Protein AF-A0A969IAY9-F1 (afdb_monomer_lite)

Secondary structure (DSSP, 8-state):
-EEEEES-TTHHHHHHHHHHH-TTSEEEESS----TTSEEEEEESSPPTTGGGG-TT--EEEE---TT-------SS-S-S------------

Sequence (93 aa):
MTLLIIGSQRSDQFAAAVATHAPDIDVRIWPDAGRIEDIRYALAWGPPAGALKTVPNLQLIVSVAPASITSSRTRSCQTSPSCAMSILISPIA

pLDDT: mean 72.76, std 17.92, range [36.94, 90.12]

Structure (mmCIF, N/CA/C/O backbone):
data_AF-A0A969IAY9-F1
#
_entry.id   AF-A0A969IAY9-F1
#
loop_
_atom_site.group_PDB
_atom_site.id
_atom_site.type_symbol
_atom_site.label_atom_id
_atom_site.label_alt_id
_atom_site.label_comp_id
_atom_site.label_asym_id
_atom_site.label_entity_id
_atom_site.label_seq_id
_atom_site.pdbx_PDB_ins_code
_atom_site.Cartn_x
_atom_site.Cartn_y
_atom_site.Cartn_z
_atom_site.occupancy
_atom_site.B_iso_or_equiv
_atom_site.auth_seq_id
_atom_site.auth_comp_id
_atom_site.auth_asym_id
_atom_site.auth_atom_id
_atom_site.pdbx_PDB_model_num
ATOM 1 N N . MET A 1 1 ? -6.341 -0.970 8.951 1.00 80.81 1 MET A N 1
ATOM 2 C CA . MET A 1 1 ? -6.487 -1.058 7.469 1.00 80.81 1 MET A CA 1
ATOM 3 C C . MET A 1 1 ? -5.123 -1.344 6.843 1.00 80.81 1 MET A C 1
ATOM 5 O O . MET A 1 1 ? -4.175 -0.734 7.302 1.00 80.81 1 MET A O 1
ATOM 9 N N . THR A 1 2 ? -4.993 -2.196 5.815 1.00 88.75 2 THR A N 1
ATOM 10 C CA . THR A 1 2 ? -3.668 -2.532 5.235 1.00 88.75 2 THR A CA 1
ATOM 11 C C . THR A 1 2 ? -3.428 -1.872 3.873 1.00 88.75 2 THR A C 1
ATOM 13 O O . THR A 1 2 ? -4.270 -1.971 2.969 1.00 88.75 2 THR A O 1
ATOM 16 N N . LEU A 1 3 ? -2.264 -1.230 3.729 1.00 89.19 3 LEU A N 1
ATOM 17 C CA . LEU A 1 3 ? -1.770 -0.560 2.524 1.00 89.19 3 LEU A CA 1
ATOM 18 C C . LEU A 1 3 ? -0.540 -1.293 1.970 1.00 89.19 3 LEU A C 1
ATOM 20 O O . LEU A 1 3 ? 0.466 -1.440 2.656 1.00 89.19 3 LEU A O 1
ATOM 24 N N . LEU A 1 4 ? -0.600 -1.694 0.703 1.00 89.94 4 LEU A N 1
ATOM 25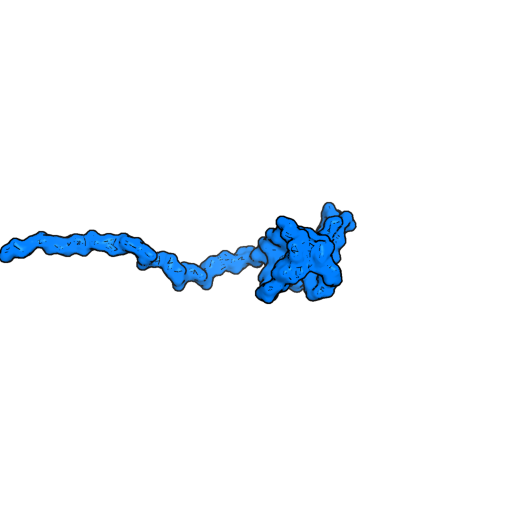 C CA . LEU A 1 4 ? 0.519 -2.264 -0.042 1.00 89.94 4 LEU A CA 1
ATOM 26 C C . LEU A 1 4 ? 1.241 -1.184 -0.845 1.00 89.94 4 LEU A C 1
ATOM 28 O O . LEU A 1 4 ? 0.603 -0.468 -1.609 1.00 89.94 4 LEU A O 1
ATOM 32 N N . ILE A 1 5 ? 2.565 -1.115 -0.755 1.00 89.44 5 ILE A N 1
ATOM 33 C CA . ILE A 1 5 ? 3.408 -0.262 -1.598 1.00 89.44 5 ILE A CA 1
ATOM 34 C C . ILE A 1 5 ? 4.169 -1.146 -2.591 1.00 89.44 5 ILE A C 1
ATOM 36 O O . ILE A 1 5 ? 4.873 -2.072 -2.187 1.00 89.44 5 ILE A O 1
ATOM 40 N N . ILE A 1 6 ? 4.049 -0.860 -3.891 1.00 86.44 6 ILE A N 1
ATOM 41 C CA . ILE A 1 6 ? 4.676 -1.647 -4.960 1.00 86.44 6 ILE A CA 1
ATOM 42 C C . ILE A 1 6 ? 5.368 -0.770 -6.014 1.00 86.44 6 ILE A C 1
ATOM 44 O O . ILE A 1 6 ? 4.785 0.178 -6.536 1.00 86.44 6 ILE A O 1
ATOM 48 N N . GLY A 1 7 ? 6.607 -1.141 -6.367 1.00 74.06 7 GLY A N 1
ATOM 49 C CA . GLY A 1 7 ? 7.298 -0.670 -7.575 1.00 74.06 7 GLY A CA 1
ATOM 50 C C . GLY A 1 7 ? 8.151 0.602 -7.448 1.00 74.06 7 GLY A C 1
ATOM 51 O O . GLY A 1 7 ? 8.569 1.159 -8.459 1.00 74.06 7 GLY A O 1
ATOM 52 N N . SER A 1 8 ? 8.482 1.063 -6.236 1.00 73.75 8 SER A N 1
ATOM 53 C CA . SER A 1 8 ? 9.367 2.229 -6.076 1.00 73.75 8 SER A CA 1
ATOM 54 C C . SER A 1 8 ? 10.550 1.963 -5.153 1.00 73.75 8 SER A C 1
ATOM 56 O O . SER A 1 8 ? 10.397 1.356 -4.102 1.00 73.75 8 SER A O 1
ATOM 58 N N . GLN A 1 9 ? 11.702 2.541 -5.496 1.00 75.00 9 GLN A N 1
ATOM 59 C CA . GLN A 1 9 ? 12.889 2.644 -4.635 1.00 75.00 9 GLN A CA 1
ATOM 60 C C . GLN A 1 9 ? 12.680 3.616 -3.451 1.00 75.00 9 GLN A C 1
ATOM 62 O O . GLN A 1 9 ? 13.572 3.825 -2.638 1.00 75.00 9 GLN A O 1
ATOM 67 N N . ARG A 1 10 ? 11.503 4.255 -3.382 1.00 78.44 10 ARG A N 1
ATOM 68 C CA . ARG A 1 10 ? 11.069 5.157 -2.307 1.00 78.44 10 ARG A CA 1
ATOM 69 C C . ARG A 1 10 ? 10.036 4.499 -1.391 1.00 78.44 10 ARG A C 1
ATOM 71 O O . ARG A 1 10 ? 9.376 5.211 -0.639 1.00 78.44 10 ARG A O 1
ATOM 78 N N . SER A 1 11 ? 9.872 3.176 -1.456 1.00 84.19 11 SER A N 1
ATOM 79 C CA . SER A 1 11 ? 8.922 2.428 -0.625 1.00 84.19 11 SER A CA 1
ATOM 80 C C . SER A 1 11 ? 9.061 2.768 0.855 1.00 84.19 11 SER A C 1
ATOM 82 O O . SER A 1 11 ? 8.053 3.016 1.509 1.00 84.19 11 SER A O 1
ATOM 84 N N . ASP A 1 12 ? 10.293 2.896 1.346 1.00 86.06 12 ASP A N 1
ATOM 85 C CA . ASP A 1 12 ? 10.581 3.238 2.741 1.00 86.06 12 ASP A CA 1
ATOM 86 C C . ASP A 1 12 ? 10.170 4.672 3.096 1.00 86.06 12 ASP A C 1
ATOM 88 O O . ASP A 1 12 ? 9.639 4.917 4.175 1.00 86.06 12 ASP A O 1
ATOM 92 N N . GLN A 1 13 ? 10.346 5.630 2.177 1.00 87.00 13 GLN A N 1
ATOM 93 C CA . GLN A 1 13 ? 9.920 7.018 2.399 1.00 87.00 13 GLN A CA 1
ATOM 94 C C . GLN A 1 13 ? 8.397 7.126 2.454 1.00 87.00 13 GLN A C 1
ATOM 96 O O . GLN A 1 13 ? 7.855 7.823 3.309 1.00 87.00 13 GLN A O 1
ATOM 101 N N . PHE A 1 14 ? 7.701 6.413 1.566 1.00 85.88 14 PHE A N 1
ATOM 102 C CA . PHE A 1 14 ? 6.244 6.334 1.610 1.00 85.88 14 PHE A CA 1
ATOM 103 C C . PHE A 1 14 ? 5.766 5.633 2.882 1.00 85.88 14 PHE A C 1
ATOM 105 O O . PHE A 1 14 ? 4.833 6.121 3.513 1.00 85.88 14 PHE A O 1
ATOM 112 N N . ALA A 1 15 ? 6.423 4.550 3.303 1.00 87.69 15 ALA A N 1
ATOM 113 C CA . ALA A 1 15 ? 6.094 3.873 4.553 1.00 87.69 15 ALA A CA 1
ATOM 114 C C . ALA A 1 15 ? 6.281 4.789 5.771 1.00 87.69 15 ALA A C 1
ATOM 116 O O . ALA A 1 15 ? 5.385 4.879 6.607 1.00 87.69 15 ALA A O 1
ATOM 117 N N . ALA A 1 16 ? 7.382 5.543 5.832 1.00 89.25 16 ALA A N 1
ATOM 118 C CA . ALA A 1 16 ? 7.634 6.512 6.897 1.00 89.25 16 ALA A CA 1
ATOM 119 C C . ALA A 1 16 ? 6.604 7.658 6.904 1.00 89.25 16 ALA A C 1
ATOM 121 O O . ALA A 1 16 ? 6.113 8.057 7.963 1.00 89.25 16 ALA A O 1
ATOM 122 N N . ALA A 1 17 ? 6.232 8.167 5.726 1.00 88.56 17 ALA A N 1
ATOM 123 C CA . ALA A 1 17 ? 5.203 9.195 5.597 1.00 88.56 17 ALA A CA 1
ATOM 124 C C . ALA A 1 17 ? 3.831 8.686 6.068 1.00 88.56 17 ALA A C 1
ATOM 126 O O . ALA A 1 17 ? 3.140 9.379 6.814 1.00 88.56 17 ALA A O 1
ATOM 127 N N . VAL A 1 18 ? 3.451 7.461 5.689 1.00 88.06 18 VAL A N 1
ATOM 128 C CA . VAL A 1 18 ? 2.194 6.849 6.142 1.00 88.06 18 VAL A CA 1
ATOM 129 C C . VAL A 1 18 ? 2.225 6.598 7.647 1.00 88.06 18 VAL A C 1
ATOM 131 O O . VAL A 1 18 ? 1.265 6.959 8.314 1.00 88.06 18 VAL A O 1
ATOM 134 N N . ALA A 1 19 ? 3.329 6.105 8.210 1.00 88.00 19 ALA A N 1
ATOM 135 C CA . ALA A 1 19 ? 3.463 5.944 9.659 1.00 88.00 19 ALA A CA 1
ATOM 136 C C . ALA A 1 19 ? 3.326 7.280 10.418 1.00 88.00 19 ALA A C 1
ATOM 138 O O . ALA A 1 19 ? 2.807 7.308 11.531 1.00 88.00 19 ALA A O 1
ATOM 139 N N . THR A 1 20 ? 3.745 8.392 9.805 1.00 90.12 20 THR A N 1
ATOM 140 C CA . THR A 1 20 ? 3.624 9.738 10.390 1.00 90.12 20 THR A CA 1
ATOM 141 C C . THR A 1 20 ? 2.191 10.275 10.322 1.00 90.12 20 THR A C 1
ATOM 143 O O . THR A 1 20 ? 1.695 10.841 11.293 1.00 90.12 20 THR A O 1
ATOM 146 N N . HIS A 1 21 ? 1.520 10.127 9.178 1.00 87.69 21 HIS A N 1
ATOM 147 C CA . HIS A 1 21 ? 0.192 10.709 8.950 1.00 87.69 21 HIS A CA 1
ATOM 148 C C . HIS A 1 21 ? -0.970 9.797 9.365 1.00 87.69 21 HIS A C 1
ATOM 150 O O . HIS A 1 21 ? -2.060 10.287 9.651 1.00 87.69 21 HIS A O 1
ATOM 156 N N . ALA A 1 22 ? -0.757 8.483 9.367 1.00 85.50 22 ALA A N 1
ATOM 157 C CA . ALA A 1 22 ? -1.772 7.468 9.613 1.00 85.50 22 ALA A CA 1
ATOM 158 C C . ALA A 1 22 ? -1.149 6.201 10.243 1.00 85.50 22 ALA A C 1
ATOM 160 O O . ALA A 1 22 ? -1.041 5.168 9.580 1.00 85.50 22 ALA A O 1
ATOM 161 N N . PRO A 1 23 ? -0.772 6.249 11.535 1.00 84.88 23 PRO A N 1
ATOM 162 C CA . PRO A 1 23 ? -0.129 5.128 12.230 1.00 84.88 23 PRO A CA 1
ATOM 163 C C . PRO A 1 23 ? -1.032 3.894 12.416 1.00 84.88 23 PRO A C 1
ATOM 165 O O . PRO A 1 23 ? -0.536 2.820 12.732 1.00 84.88 23 PRO A O 1
ATOM 168 N N . ASP A 1 24 ? -2.346 4.029 12.216 1.00 88.88 24 ASP A N 1
ATOM 169 C CA . ASP A 1 24 ? -3.320 2.924 12.274 1.00 88.88 24 ASP A CA 1
ATOM 170 C C . ASP A 1 24 ? -3.306 2.039 11.005 1.00 88.88 24 ASP A C 1
ATOM 172 O O . ASP A 1 24 ? -3.913 0.963 10.942 1.00 88.88 24 ASP A O 1
ATOM 176 N N . ILE A 1 25 ? -2.622 2.497 9.952 1.00 87.50 25 ILE A N 1
ATOM 177 C CA . ILE A 1 25 ? -2.512 1.764 8.695 1.00 87.50 25 ILE A CA 1
ATOM 178 C C . ILE A 1 25 ? -1.314 0.815 8.765 1.00 87.50 25 ILE A C 1
ATOM 180 O O . ILE A 1 25 ? -0.174 1.240 8.923 1.00 87.50 25 ILE A O 1
ATOM 184 N N . ASP A 1 26 ? -1.579 -0.475 8.567 1.00 88.69 26 ASP A N 1
ATOM 185 C CA . ASP A 1 26 ? -0.546 -1.495 8.397 1.00 88.69 26 ASP A CA 1
ATOM 186 C C . ASP A 1 26 ? 0.070 -1.344 7.002 1.00 88.69 26 ASP A C 1
ATOM 188 O O . ASP A 1 26 ? -0.589 -1.598 5.987 1.00 88.69 26 ASP A O 1
ATOM 192 N N . VAL A 1 27 ? 1.314 -0.874 6.939 1.00 89.19 27 VAL A N 1
ATOM 193 C CA . VAL A 1 27 ? 2.025 -0.644 5.680 1.00 89.19 27 VAL A CA 1
ATOM 194 C C . VAL A 1 27 ? 2.887 -1.847 5.347 1.00 89.19 27 VAL A C 1
ATOM 196 O O . VAL A 1 27 ? 3.751 -2.244 6.124 1.00 89.19 27 VAL A O 1
ATOM 199 N N . ARG A 1 28 ? 2.705 -2.381 4.141 1.00 89.56 28 ARG A N 1
ATOM 200 C CA . ARG A 1 28 ? 3.471 -3.518 3.635 1.00 89.56 28 ARG A CA 1
ATOM 201 C C . ARG A 1 28 ? 4.157 -3.172 2.328 1.00 89.56 28 ARG A C 1
ATOM 203 O O . ARG A 1 28 ? 3.585 -2.496 1.473 1.00 89.56 28 ARG A O 1
ATOM 210 N N . ILE A 1 29 ? 5.380 -3.657 2.161 1.00 88.94 29 ILE A N 1
ATOM 211 C CA . ILE A 1 29 ? 6.209 -3.388 0.987 1.00 88.94 29 ILE A CA 1
ATOM 212 C C . ILE A 1 29 ? 6.292 -4.664 0.151 1.00 88.94 29 ILE A C 1
ATOM 214 O O . ILE A 1 29 ? 6.582 -5.741 0.662 1.00 88.94 29 ILE A O 1
ATOM 218 N N . TRP A 1 30 ? 6.015 -4.550 -1.144 1.00 84.31 30 TRP A N 1
ATOM 219 C CA . TRP A 1 30 ? 6.213 -5.642 -2.095 1.00 84.31 30 TRP A CA 1
ATOM 220 C C . TRP A 1 30 ? 7.716 -5.916 -2.302 1.00 84.31 30 TRP A C 1
ATOM 222 O O . TRP A 1 30 ? 8.460 -4.949 -2.477 1.00 84.31 30 TRP A O 1
ATOM 232 N N . PRO A 1 31 ? 8.182 -7.178 -2.390 1.00 81.56 31 PRO A N 1
ATOM 233 C CA . PRO A 1 31 ? 7.415 -8.426 -2.520 1.00 81.56 31 PRO A CA 1
ATOM 234 C C . PRO A 1 31 ? 6.973 -9.082 -1.203 1.00 81.56 31 PRO A C 1
ATOM 236 O O . PRO A 1 31 ? 6.103 -9.951 -1.237 1.00 81.56 31 PRO A O 1
ATOM 239 N N . ASP A 1 32 ? 7.490 -8.650 -0.056 1.00 82.31 32 ASP A N 1
ATOM 240 C CA . ASP A 1 32 ? 7.206 -9.225 1.268 1.00 82.31 32 ASP A CA 1
ATOM 241 C C . ASP A 1 32 ? 5.874 -8.725 1.866 1.00 82.31 32 ASP A C 1
ATOM 243 O O . ASP A 1 32 ? 5.769 -8.315 3.020 1.00 82.31 32 ASP A O 1
ATOM 247 N N . ALA A 1 33 ? 4.807 -8.774 1.064 1.00 76.75 33 ALA A N 1
ATOM 248 C CA . ALA A 1 33 ? 3.481 -8.262 1.412 1.00 76.75 33 ALA A CA 1
ATOM 249 C C . ALA A 1 33 ? 2.680 -9.166 2.380 1.00 76.75 33 ALA A C 1
ATOM 251 O O . ALA A 1 33 ? 1.594 -8.797 2.842 1.00 76.75 33 ALA A O 1
ATOM 252 N N . GLY A 1 34 ? 3.187 -10.363 2.687 1.00 83.19 34 GLY A N 1
ATOM 253 C CA . GLY A 1 34 ? 2.539 -11.320 3.583 1.00 83.19 34 GLY A CA 1
ATOM 254 C C . GLY A 1 34 ? 1.182 -11.812 3.062 1.00 83.19 34 GLY A C 1
ATOM 255 O O . GLY A 1 34 ? 1.074 -12.357 1.963 1.00 83.19 34 GLY A O 1
ATOM 256 N N . ARG A 1 35 ? 0.131 -11.680 3.879 1.00 83.81 35 ARG A N 1
ATOM 257 C CA . ARG A 1 35 ? -1.245 -12.063 3.519 1.00 83.81 35 ARG A CA 1
ATOM 258 C C . ARG A 1 35 ? -1.873 -11.034 2.577 1.00 83.81 35 ARG A C 1
ATOM 260 O O . ARG A 1 35 ? -2.222 -9.932 2.985 1.00 83.81 35 ARG A O 1
ATOM 267 N N . ILE A 1 36 ? -2.032 -11.427 1.316 1.00 83.50 36 ILE A N 1
ATOM 268 C CA . ILE A 1 36 ? -2.584 -10.607 0.221 1.00 83.50 36 ILE A CA 1
ATOM 269 C C . ILE A 1 36 ? -4.092 -10.340 0.371 1.00 83.50 36 ILE A C 1
ATOM 271 O O . ILE A 1 36 ? -4.626 -9.401 -0.210 1.00 83.50 36 ILE A O 1
ATOM 275 N N . GLU A 1 37 ? -4.780 -11.156 1.166 1.00 85.00 37 GLU A N 1
ATOM 276 C CA . GLU A 1 37 ? -6.212 -11.046 1.461 1.00 85.00 37 GLU A CA 1
ATOM 277 C C . GLU A 1 37 ? -6.563 -9.881 2.399 1.00 85.00 37 GLU A C 1
ATOM 279 O O . GLU A 1 37 ? -7.663 -9.336 2.299 1.00 85.00 37 GLU A O 1
ATOM 284 N N . ASP A 1 38 ? -5.627 -9.444 3.243 1.00 87.06 38 ASP A N 1
ATOM 285 C CA . ASP A 1 38 ? -5.831 -8.314 4.162 1.00 87.06 38 ASP A CA 1
ATOM 286 C C . ASP A 1 38 ? -5.654 -6.956 3.472 1.00 87.06 38 ASP A C 1
ATOM 288 O O . ASP A 1 38 ? -6.101 -5.918 3.968 1.00 87.06 38 ASP A O 1
ATOM 292 N N . ILE A 1 39 ? -5.001 -6.951 2.310 1.00 88.56 39 ILE A N 1
ATOM 293 C CA . ILE A 1 39 ? -4.633 -5.740 1.586 1.00 88.56 39 ILE A CA 1
ATOM 294 C C . ILE A 1 39 ? -5.886 -5.119 0.965 1.00 88.56 39 ILE A C 1
ATOM 296 O O . ILE A 1 39 ? -6.530 -5.699 0.089 1.00 88.56 39 ILE A O 1
ATOM 300 N N . ARG A 1 40 ? -6.214 -3.902 1.409 1.00 88.75 40 ARG A N 1
ATOM 301 C CA . ARG A 1 40 ? -7.361 -3.124 0.909 1.00 88.75 40 ARG A CA 1
ATOM 302 C C . ARG A 1 40 ? -6.945 -1.965 0.017 1.00 88.75 40 ARG A C 1
ATOM 304 O O . ARG A 1 40 ? -7.705 -1.586 -0.870 1.00 88.75 40 ARG A O 1
ATOM 311 N N . TYR A 1 41 ? -5.747 -1.432 0.220 1.00 88.75 41 TYR A N 1
ATOM 312 C CA . TYR A 1 41 ? -5.231 -0.283 -0.514 1.00 88.75 41 TYR A CA 1
ATOM 313 C C . TYR A 1 41 ? -3.901 -0.650 -1.166 1.00 88.75 41 TYR A C 1
ATOM 315 O O . TYR A 1 41 ? -3.080 -1.316 -0.540 1.00 88.75 41 TYR A O 1
ATOM 323 N N . ALA A 1 42 ? -3.667 -0.209 -2.400 1.00 89.19 42 ALA A N 1
ATOM 324 C CA . ALA A 1 42 ? -2.389 -0.391 -3.080 1.00 89.19 42 ALA A CA 1
ATOM 325 C C . ALA A 1 42 ? -1.879 0.937 -3.633 1.00 89.19 42 ALA A C 1
ATOM 327 O O . ALA A 1 42 ? -2.535 1.572 -4.454 1.00 89.19 42 ALA A O 1
ATOM 328 N N . LEU A 1 43 ? -0.684 1.332 -3.217 1.00 88.88 43 LEU A N 1
ATOM 329 C CA . LEU A 1 43 ? 0.088 2.406 -3.813 1.00 88.88 43 LEU A CA 1
ATOM 330 C C . LEU A 1 43 ? 1.051 1.798 -4.831 1.00 88.88 43 LEU A C 1
ATOM 332 O O . LEU A 1 43 ? 2.003 1.104 -4.474 1.00 88.88 43 LEU A O 1
ATOM 336 N N . ALA A 1 44 ? 0.772 2.036 -6.107 1.00 87.31 44 ALA A N 1
ATOM 337 C CA . ALA A 1 44 ? 1.474 1.417 -7.216 1.00 87.31 44 ALA A CA 1
ATOM 338 C C . ALA A 1 44 ? 2.268 2.452 -8.012 1.00 87.31 44 ALA A C 1
ATOM 340 O O . ALA A 1 44 ? 1.716 3.410 -8.544 1.00 87.31 44 ALA A O 1
ATOM 341 N N . TRP A 1 45 ? 3.570 2.236 -8.140 1.00 84.06 45 TRP A N 1
ATOM 342 C CA . TRP A 1 45 ? 4.444 3.045 -8.979 1.00 84.06 45 TRP A CA 1
ATOM 343 C C . TRP A 1 45 ? 5.121 2.121 -9.985 1.00 84.06 45 TRP A C 1
ATOM 345 O O . TRP A 1 45 ? 6.044 1.409 -9.628 1.00 84.06 45 TRP A O 1
ATOM 355 N N . GLY A 1 46 ? 4.649 2.069 -11.233 1.00 80.19 46 GLY A N 1
ATOM 356 C CA . GLY A 1 46 ? 5.187 1.133 -12.236 1.00 80.19 46 GLY A CA 1
ATOM 357 C C . GLY A 1 46 ? 5.240 -0.336 -11.767 1.00 80.19 46 GLY A C 1
ATOM 358 O O . GLY A 1 46 ? 6.301 -0.953 -11.857 1.00 80.19 46 GLY A O 1
ATOM 359 N N . PRO A 1 47 ? 4.142 -0.902 -11.226 1.00 78.56 47 PRO A N 1
ATOM 360 C CA . PRO A 1 47 ? 4.149 -2.259 -10.692 1.00 78.56 47 PRO A CA 1
ATOM 361 C C . PRO A 1 47 ? 4.468 -3.298 -11.781 1.00 78.56 47 PRO A C 1
ATOM 363 O O . PRO A 1 47 ? 4.058 -3.126 -12.934 1.00 78.56 47 PRO A O 1
ATOM 366 N N . PRO A 1 48 ? 5.126 -4.418 -11.430 1.00 76.25 48 PRO A N 1
ATOM 367 C CA . PRO A 1 48 ? 5.278 -5.542 -12.343 1.00 76.25 48 PRO A CA 1
ATOM 368 C C . PRO A 1 48 ? 3.909 -6.083 -12.781 1.00 76.25 48 PRO A C 1
ATOM 370 O O . PRO A 1 48 ? 2.950 -6.135 -12.001 1.00 76.25 48 PRO A O 1
ATOM 373 N N . ALA A 1 49 ? 3.814 -6.487 -14.050 1.00 75.81 49 ALA A N 1
ATOM 374 C CA . ALA A 1 49 ? 2.570 -6.973 -14.635 1.00 75.81 49 ALA A CA 1
ATOM 375 C C . ALA A 1 49 ? 2.021 -8.173 -13.841 1.00 75.81 49 ALA A C 1
ATOM 377 O O . ALA A 1 49 ? 2.727 -9.144 -13.589 1.00 75.81 49 ALA A O 1
ATOM 378 N N . GLY A 1 50 ? 0.747 -8.103 -13.447 1.00 78.00 50 GLY A N 1
ATOM 379 C CA . GLY A 1 50 ? 0.069 -9.173 -12.708 1.00 78.00 50 GLY A CA 1
ATOM 380 C C . GLY A 1 50 ? 0.200 -9.116 -11.182 1.00 78.00 50 GLY A C 1
ATOM 381 O O . GLY A 1 50 ? -0.574 -9.793 -10.512 1.00 78.00 50 GLY A O 1
ATOM 382 N N . ALA A 1 51 ? 1.061 -8.270 -10.608 1.00 80.25 51 ALA A N 1
ATOM 383 C CA . ALA A 1 51 ? 1.212 -8.193 -9.150 1.00 80.25 51 ALA A CA 1
ATOM 384 C C . ALA A 1 51 ? -0.022 -7.634 -8.424 1.00 80.25 51 ALA A C 1
ATOM 386 O O . ALA A 1 51 ? -0.306 -8.026 -7.305 1.00 80.25 51 ALA A O 1
ATOM 387 N N . LEU A 1 52 ? -0.811 -6.770 -9.067 1.00 78.56 52 LEU A N 1
ATOM 388 C CA . LEU A 1 52 ? -2.077 -6.299 -8.489 1.00 78.56 52 LEU A CA 1
ATOM 389 C C . LEU A 1 52 ? -3.215 -7.328 -8.620 1.00 78.56 52 LEU A C 1
ATOM 391 O O . LEU A 1 52 ? -4.21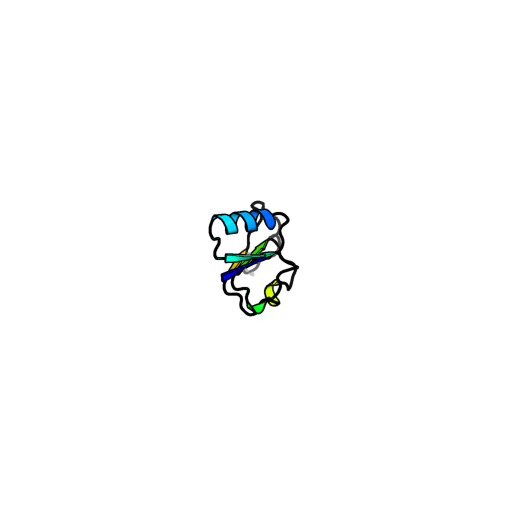1 -7.221 -7.914 1.00 78.56 52 LEU A O 1
ATOM 395 N N . LYS A 1 53 ? -3.081 -8.343 -9.491 1.00 81.06 53 LYS A N 1
ATOM 396 C CA . LYS A 1 53 ? -4.092 -9.408 -9.645 1.00 81.06 53 LYS A CA 1
ATOM 397 C C . LYS A 1 53 ? -4.056 -10.431 -8.511 1.00 81.06 53 LYS A C 1
ATOM 399 O O . LYS A 1 53 ? -5.030 -11.149 -8.325 1.00 81.06 53 LYS A O 1
ATOM 404 N N . THR A 1 54 ? -2.949 -10.519 -7.774 1.00 81.25 54 THR A N 1
ATOM 405 C CA . THR A 1 54 ? -2.814 -11.433 -6.630 1.00 81.25 54 THR A CA 1
ATOM 406 C C . THR A 1 54 ? -3.548 -10.926 -5.388 1.00 81.25 54 THR A C 1
ATOM 408 O O . THR A 1 54 ? -3.636 -11.650 -4.402 1.00 81.25 54 THR A O 1
ATOM 411 N N . VAL A 1 55 ? -4.079 -9.699 -5.436 1.00 83.50 55 VAL A N 1
ATOM 412 C CA . VAL A 1 55 ? -4.741 -9.009 -4.329 1.00 83.50 55 VAL A CA 1
ATOM 413 C C . VAL A 1 55 ? -6.262 -9.022 -4.565 1.00 83.50 55 VAL A C 1
ATOM 415 O O . VAL A 1 55 ? -6.791 -8.120 -5.212 1.00 83.50 55 VAL A O 1
ATOM 418 N N . PRO A 1 56 ? -7.005 -10.041 -4.091 1.00 79.88 56 PRO A N 1
ATOM 419 C CA . PRO A 1 56 ? -8.419 -10.219 -4.453 1.00 79.88 56 PRO A CA 1
ATOM 420 C C . PRO A 1 56 ? -9.350 -9.189 -3.798 1.00 79.88 56 PRO A C 1
ATOM 422 O O . PRO A 1 56 ? -10.475 -8.983 -4.237 1.00 79.88 56 PRO A O 1
ATOM 425 N N . ASN A 1 57 ? -8.876 -8.562 -2.726 1.00 86.75 57 ASN A N 1
ATOM 426 C CA . ASN A 1 57 ? -9.663 -7.821 -1.747 1.00 86.75 57 ASN A CA 1
ATOM 427 C C . ASN A 1 57 ? -9.455 -6.299 -1.826 1.00 86.75 57 ASN A C 1
ATOM 429 O O . ASN A 1 57 ? -9.806 -5.561 -0.896 1.00 86.75 57 ASN A O 1
ATOM 433 N N . LEU A 1 58 ? -8.868 -5.860 -2.938 1.00 85.75 58 LEU A N 1
ATOM 434 C CA . LEU A 1 58 ? -8.385 -4.514 -3.169 1.00 85.75 58 LEU A CA 1
ATOM 435 C C . LEU A 1 58 ? -9.538 -3.550 -3.466 1.00 85.75 58 LEU A C 1
ATOM 437 O O . LEU A 1 58 ? -10.316 -3.761 -4.391 1.00 85.75 58 LEU A O 1
ATOM 441 N N . GLN A 1 59 ? -9.628 -2.476 -2.686 1.00 86.94 59 GLN A N 1
ATOM 442 C CA . GLN A 1 59 ? -10.676 -1.461 -2.802 1.00 86.94 59 GLN A CA 1
ATOM 443 C C . GLN A 1 59 ? -10.199 -0.212 -3.545 1.00 86.94 59 GLN A C 1
ATOM 445 O O . GLN A 1 59 ? -10.988 0.438 -4.225 1.00 86.94 59 GLN A O 1
ATOM 450 N N . LEU A 1 60 ? -8.914 0.138 -3.426 1.00 84.88 60 LEU A N 1
ATOM 451 C CA . LEU A 1 60 ? -8.363 1.346 -4.034 1.00 84.88 60 LEU A CA 1
ATOM 452 C C . LEU A 1 60 ? -6.930 1.127 -4.514 1.00 84.88 60 LEU A C 1
ATOM 454 O O . LEU A 1 60 ? -6.089 0.594 -3.786 1.00 84.88 60 LEU A O 1
ATOM 458 N N . ILE A 1 61 ? -6.652 1.615 -5.722 1.00 85.88 61 ILE A N 1
ATOM 459 C CA . ILE A 1 61 ? -5.310 1.685 -6.293 1.00 85.88 61 ILE A CA 1
ATOM 460 C C . ILE A 1 61 ? -4.949 3.155 -6.480 1.00 85.88 61 ILE A C 1
ATOM 462 O O . ILE A 1 61 ? -5.608 3.873 -7.231 1.00 85.88 61 ILE A O 1
ATOM 466 N N . VAL A 1 62 ? -3.875 3.588 -5.832 1.00 83.19 62 VAL A N 1
ATOM 467 C CA . VAL A 1 62 ? -3.264 4.896 -6.049 1.00 83.19 62 VAL A CA 1
ATOM 468 C C . VAL A 1 62 ? -2.045 4.685 -6.930 1.00 83.19 62 VAL A C 1
ATOM 470 O O . VAL A 1 62 ? -1.002 4.224 -6.470 1.00 83.19 62 VAL A O 1
ATOM 473 N N . SER A 1 63 ? -2.189 4.988 -8.219 1.00 79.50 63 SER A N 1
ATOM 474 C CA . SER A 1 63 ? -1.065 4.951 -9.148 1.00 79.50 63 SER A CA 1
ATOM 475 C C . SER A 1 63 ? -0.295 6.257 -9.060 1.00 79.50 63 SER A C 1
ATOM 477 O O . SER A 1 63 ? -0.830 7.311 -9.403 1.00 79.50 63 SER A O 1
ATOM 479 N N . VAL A 1 64 ? 0.965 6.198 -8.649 1.00 75.12 64 VAL A N 1
ATOM 480 C CA . VAL A 1 64 ? 1.818 7.381 -8.618 1.00 75.12 64 VAL A CA 1
ATOM 481 C C . VAL A 1 64 ? 2.729 7.331 -9.839 1.00 75.12 64 VAL A C 1
ATOM 483 O O . VAL A 1 64 ? 3.544 6.424 -10.000 1.00 75.12 64 VAL A O 1
ATOM 486 N N . ALA A 1 65 ? 2.527 8.274 -10.756 1.00 62.72 65 ALA A N 1
ATOM 487 C CA . ALA A 1 65 ? 3.363 8.410 -11.936 1.00 62.72 65 ALA A CA 1
ATOM 488 C C . ALA A 1 65 ? 4.546 9.340 -11.626 1.00 62.72 65 ALA A C 1
ATOM 490 O O . ALA A 1 65 ? 4.371 10.331 -10.908 1.00 62.72 65 ALA A O 1
ATOM 491 N N . PRO A 1 66 ? 5.743 9.088 -12.187 1.00 58.12 66 PRO A N 1
ATOM 492 C CA . PRO A 1 66 ? 6.778 10.110 -12.215 1.00 58.12 66 PRO A CA 1
ATOM 493 C C . PRO A 1 66 ? 6.212 11.364 -12.874 1.00 58.12 66 PRO A C 1
ATOM 495 O O . PRO A 1 66 ? 5.569 11.283 -13.919 1.00 58.12 66 PRO A O 1
ATOM 498 N N . ALA A 1 67 ? 6.516 12.532 -12.305 1.00 59.94 67 ALA A N 1
ATOM 499 C CA . ALA A 1 67 ? 6.169 13.832 -12.884 1.00 59.94 67 ALA A CA 1
ATOM 500 C C . ALA A 1 67 ? 6.729 14.039 -14.313 1.00 59.94 67 ALA A C 1
ATOM 502 O O . ALA A 1 67 ? 6.400 15.017 -14.972 1.00 59.94 67 ALA A O 1
ATOM 503 N N . SER A 1 68 ? 7.552 13.110 -14.813 1.00 47.34 68 SER A N 1
ATOM 504 C CA . SER A 1 68 ? 8.106 13.089 -16.162 1.00 47.34 68 SER A CA 1
ATOM 505 C C . SER A 1 68 ? 7.349 12.171 -17.127 1.00 47.34 68 SER A C 1
ATOM 507 O O . SER A 1 68 ? 7.980 11.562 -17.997 1.00 47.34 68 SER A O 1
ATOM 509 N N . ILE A 1 69 ? 6.015 12.084 -17.058 1.00 55.44 69 ILE A N 1
ATOM 510 C CA . ILE A 1 69 ? 5.265 11.727 -18.272 1.00 55.44 69 ILE A CA 1
ATOM 511 C C . ILE A 1 69 ? 5.310 12.912 -19.251 1.00 55.44 69 ILE A C 1
ATOM 513 O O . ILE A 1 69 ? 4.302 13.512 -19.609 1.00 55.44 69 ILE A O 1
ATOM 517 N N . THR A 1 70 ? 6.512 13.260 -19.718 1.00 46.66 70 THR A N 1
ATOM 518 C CA . THR A 1 70 ? 6.660 13.926 -21.006 1.00 46.66 70 THR A CA 1
ATOM 519 C C . THR A 1 70 ? 6.083 12.947 -22.009 1.00 46.66 70 THR A C 1
ATOM 521 O O . THR A 1 70 ? 6.716 11.945 -22.355 1.00 46.66 70 THR A O 1
ATOM 524 N N . SER A 1 71 ? 4.831 13.204 -22.387 1.00 48.25 71 SER A N 1
ATOM 525 C CA . SER A 1 71 ? 4.113 12.550 -23.469 1.00 48.25 71 SER A CA 1
ATOM 526 C C . SER A 1 71 ? 5.066 12.329 -24.640 1.00 48.25 71 SER A C 1
ATOM 528 O O . SER A 1 71 ? 5.432 13.250 -25.364 1.00 48.25 71 SER A O 1
ATOM 530 N N . SER A 1 72 ? 5.554 11.103 -24.773 1.00 51.66 72 SER A N 1
ATOM 531 C CA . SER A 1 72 ? 6.489 10.735 -25.830 1.00 51.66 72 SER A CA 1
ATOM 532 C C . SER A 1 72 ? 6.201 9.335 -26.346 1.00 51.66 72 SER A C 1
ATOM 534 O O . SER A 1 72 ? 7.119 8.616 -26.724 1.00 51.66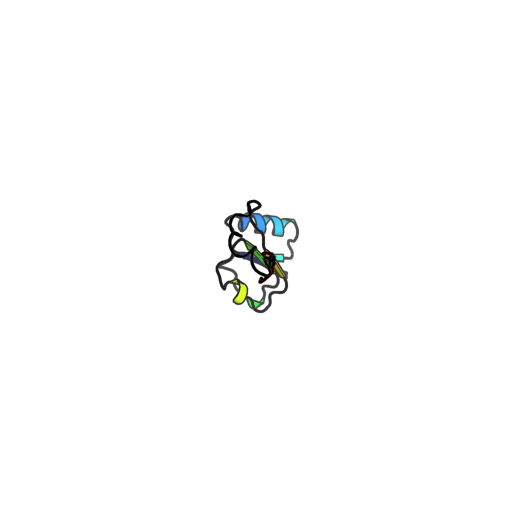 72 SER A O 1
ATOM 536 N N . ARG A 1 73 ? 4.913 8.953 -26.431 1.00 49.38 73 ARG A N 1
ATOM 537 C CA . ARG A 1 73 ? 4.463 7.947 -27.408 1.00 49.38 73 ARG A CA 1
ATOM 538 C C . ARG A 1 73 ? 2.939 7.880 -27.607 1.00 49.38 73 ARG A C 1
ATOM 540 O O . ARG A 1 73 ? 2.335 6.843 -27.383 1.00 49.38 73 ARG A O 1
ATOM 547 N N . THR A 1 74 ? 2.341 8.931 -28.168 1.00 46.47 74 THR A N 1
ATOM 548 C CA . THR A 1 74 ? 1.121 8.770 -28.987 1.00 46.47 74 THR A CA 1
ATOM 549 C C . THR A 1 74 ? 1.371 9.344 -30.375 1.00 46.47 74 THR A C 1
ATOM 551 O O . THR A 1 74 ? 0.780 10.327 -30.797 1.00 46.47 74 THR A O 1
ATOM 554 N N . ARG A 1 75 ? 2.304 8.724 -31.103 1.00 45.16 75 ARG A N 1
ATOM 555 C CA . ARG A 1 75 ? 2.291 8.736 -32.571 1.00 45.16 75 ARG A CA 1
ATOM 556 C C . ARG A 1 75 ? 1.896 7.338 -33.043 1.00 45.16 75 ARG A C 1
ATOM 558 O O . ARG A 1 75 ? 2.671 6.608 -33.639 1.00 45.16 75 ARG A O 1
ATOM 565 N N . SER A 1 76 ? 0.691 6.943 -32.666 1.00 51.97 76 SER A N 1
ATOM 566 C CA . SER A 1 76 ? -0.049 5.876 -33.322 1.00 51.97 76 SER A CA 1
ATOM 567 C C . SER A 1 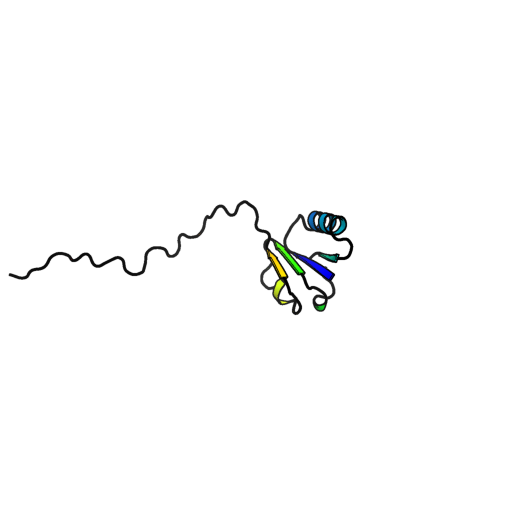76 ? -1.516 6.266 -33.195 1.00 51.97 76 SER A C 1
ATOM 569 O O . SER A 1 76 ? -2.016 6.397 -32.082 1.00 51.97 76 SER A O 1
ATOM 571 N N . CYS A 1 77 ? -2.153 6.542 -34.331 1.00 43.69 77 CYS A N 1
ATOM 572 C CA . CYS A 1 77 ? -3.591 6.795 -34.483 1.00 43.69 77 CYS A CA 1
ATOM 573 C C . CYS A 1 77 ? -4.150 8.1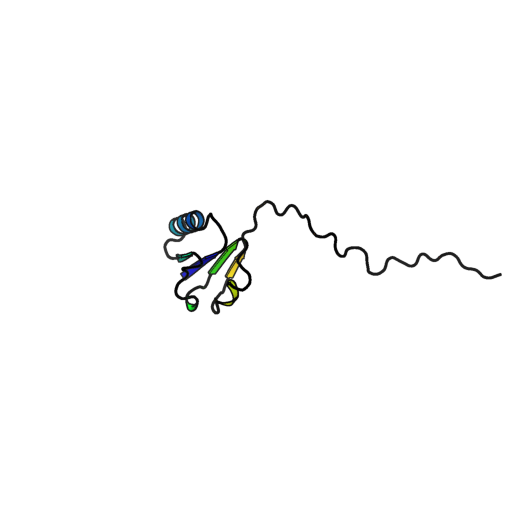74 -34.064 1.00 43.69 77 CYS A C 1
ATOM 575 O O . CYS A 1 77 ? -5.027 8.251 -33.215 1.00 43.69 77 CYS A O 1
ATOM 577 N N . GLN A 1 78 ? -3.747 9.249 -34.752 1.00 52.22 78 GLN A N 1
ATOM 578 C CA . GLN A 1 78 ? -4.640 10.381 -35.086 1.00 52.22 78 GLN A CA 1
ATOM 579 C C . GLN A 1 78 ? -4.259 10.894 -36.488 1.00 52.22 78 GLN A C 1
ATOM 581 O O . GLN A 1 78 ? -3.464 11.815 -36.632 1.00 52.22 78 GLN A O 1
ATOM 586 N N . THR A 1 79 ? -4.615 10.178 -37.558 1.00 45.25 79 THR A N 1
ATOM 587 C CA . THR A 1 79 ? -5.566 10.712 -38.555 1.00 45.25 79 THR A CA 1
ATOM 588 C C . THR A 1 79 ? -6.114 9.578 -39.436 1.00 45.25 79 THR A C 1
ATOM 590 O O . THR A 1 79 ? -5.661 9.318 -40.545 1.00 45.25 79 THR A O 1
ATOM 593 N N . SER A 1 80 ? -7.110 8.869 -38.921 1.00 47.31 80 SER A N 1
ATOM 594 C CA . SER A 1 80 ? -8.162 8.214 -39.710 1.00 47.31 80 SER A CA 1
ATOM 595 C C . SER A 1 80 ? -9.284 7.928 -38.724 1.00 47.31 80 SER A C 1
ATOM 597 O O . SER A 1 80 ? -9.049 7.232 -37.738 1.00 47.31 80 SER A O 1
ATOM 599 N N . PRO A 1 81 ? -10.427 8.605 -38.870 1.00 48.38 81 PRO A N 1
ATOM 600 C CA . PRO A 1 81 ? -11.381 8.291 -39.929 1.00 48.38 81 PRO A CA 1
ATOM 601 C C . PRO A 1 81 ? -11.845 9.566 -40.658 1.00 48.38 81 PRO A C 1
ATOM 603 O O . PRO A 1 81 ? -11.725 10.664 -40.130 1.00 48.38 81 PRO A O 1
ATOM 606 N N . SER A 1 82 ? -12.393 9.455 -41.866 1.00 44.47 82 SER A N 1
ATOM 607 C CA . SER A 1 82 ? -13.078 10.583 -42.527 1.00 44.47 82 SER A CA 1
ATOM 608 C C . SER A 1 82 ? -12.207 11.773 -42.958 1.00 44.47 82 SER A C 1
ATOM 610 O O . SER A 1 82 ? -12.682 12.908 -42.927 1.00 44.47 82 SER A O 1
ATOM 612 N N . CYS A 1 83 ? -10.972 11.548 -43.436 1.00 36.94 83 CYS A N 1
ATOM 613 C CA . CYS A 1 83 ? -10.299 12.560 -44.259 1.00 36.94 83 CYS A CA 1
ATOM 614 C C . CYS A 1 83 ? -11.118 12.718 -45.546 1.00 36.94 83 CYS A C 1
ATOM 616 O O . CYS A 1 83 ? -11.054 11.900 -46.464 1.00 36.94 83 CYS A O 1
ATOM 618 N N . ALA A 1 84 ? -12.009 13.700 -45.493 1.00 43.12 84 ALA A N 1
ATOM 619 C CA . ALA A 1 84 ? -13.009 14.024 -46.474 1.00 43.12 84 ALA A CA 1
ATOM 620 C C . ALA A 1 84 ? -12.392 14.052 -47.873 1.00 43.12 84 ALA A C 1
ATOM 622 O O . ALA A 1 84 ? -11.485 14.824 -48.163 1.00 43.12 84 ALA A O 1
ATOM 623 N N . MET A 1 85 ? -12.877 13.161 -48.733 1.00 37.53 85 MET A N 1
ATOM 624 C CA . MET A 1 85 ? -13.764 13.532 -49.834 1.00 37.53 85 MET A CA 1
ATOM 625 C C . MET A 1 85 ? -13.715 15.022 -50.234 1.00 37.53 85 MET A C 1
ATOM 627 O O . MET A 1 85 ? -14.720 15.718 -50.190 1.00 37.53 85 MET A O 1
ATOM 631 N N . SER A 1 86 ? -12.550 15.508 -50.652 1.00 39.50 86 SER A N 1
ATOM 632 C CA . SER A 1 86 ? -12.451 16.504 -51.718 1.00 39.50 86 SER A CA 1
ATOM 633 C C . SER A 1 86 ? -12.623 15.702 -53.007 1.00 39.50 86 SER A C 1
ATOM 635 O O . SER A 1 86 ? -11.685 15.076 -53.485 1.00 39.50 86 SER A O 1
ATOM 637 N N . ILE A 1 87 ? -13.851 15.451 -53.474 1.00 41.47 87 ILE A N 1
ATOM 638 C CA . ILE A 1 87 ? -14.546 16.328 -54.432 1.00 41.47 87 ILE A CA 1
ATOM 639 C C . ILE A 1 87 ? -13.522 17.039 -55.331 1.00 41.47 87 ILE A C 1
ATOM 641 O O . ILE A 1 87 ? -13.387 18.258 -55.361 1.00 41.47 87 ILE A O 1
ATOM 645 N N . LEU A 1 88 ? -12.761 16.231 -56.068 1.00 44.06 88 LEU A N 1
ATOM 646 C CA . LEU A 1 88 ? -12.319 16.595 -57.404 1.00 44.06 88 LEU A CA 1
ATOM 647 C C . LEU A 1 88 ? -13.583 16.667 -58.270 1.00 44.06 88 LEU A C 1
ATOM 649 O O . LEU A 1 88 ? -14.146 15.653 -58.664 1.00 44.06 88 LEU A O 1
ATOM 653 N N . ILE A 1 89 ? -14.094 17.888 -58.401 1.00 42.59 89 ILE A N 1
ATOM 654 C CA . ILE A 1 89 ? -14.634 18.494 -59.624 1.00 42.59 89 ILE A CA 1
ATOM 655 C C . ILE A 1 89 ? -15.088 17.463 -60.686 1.00 42.59 89 ILE A C 1
ATOM 657 O O . ILE A 1 89 ? -14.285 16.940 -61.452 1.00 42.59 89 ILE A O 1
ATOM 661 N N . SER A 1 90 ? -16.401 17.217 -60.758 1.00 39.28 90 SER A N 1
ATOM 662 C CA . SER A 1 90 ? -17.092 16.872 -62.020 1.00 39.28 90 SER A CA 1
ATOM 663 C C . SER A 1 90 ? -17.076 18.089 -62.971 1.00 39.28 90 SER A C 1
ATOM 665 O O . SER A 1 90 ? -16.961 19.198 -62.443 1.00 39.28 90 SER A O 1
ATOM 667 N N . PRO A 1 91 ? -17.255 17.965 -64.311 1.00 51.06 91 PRO A N 1
ATOM 668 C CA . PRO A 1 91 ? -18.037 16.925 -64.993 1.00 51.06 91 PRO A CA 1
ATOM 669 C C . PRO A 1 91 ? -17.449 16.339 -66.298 1.00 51.06 91 PRO A C 1
ATOM 671 O O . PRO A 1 91 ? -16.521 16.854 -66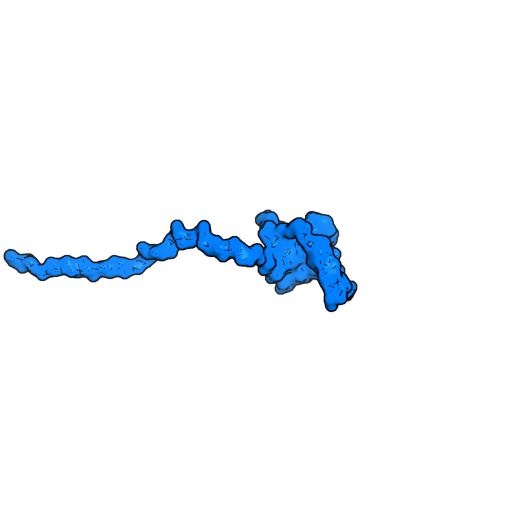.911 1.00 51.06 91 PRO A O 1
ATOM 674 N N . ILE A 1 92 ? -18.093 15.250 -66.717 1.00 47.56 92 ILE A N 1
ATOM 675 C CA . ILE A 1 92 ? -18.132 14.696 -68.074 1.00 47.56 92 ILE A CA 1
ATOM 676 C C . ILE A 1 92 ? -18.750 15.717 -69.046 1.00 47.56 92 ILE A C 1
ATOM 678 O O . ILE A 1 92 ? -19.904 16.104 -68.854 1.00 47.56 92 ILE A O 1
ATOM 682 N N . ALA A 1 93 ? -17.993 16.096 -70.079 1.00 43.22 93 ALA A N 1
ATOM 683 C CA . ALA A 1 93 ? -18.403 16.328 -71.472 1.00 43.22 93 ALA A CA 1
ATOM 684 C C . ALA A 1 93 ? -17.139 16.469 -72.334 1.00 43.22 93 ALA A C 1
ATOM 686 O O . ALA A 1 93 ? -16.260 17.269 -71.942 1.00 43.22 93 ALA A O 1
#

Foldseek 3Di:
DEEEEADDPCLVVVVVVCCVPPVVYHYHYPPRRDDLAVHAEYEDEPHDPCPVVSRPNYPYYHYDYPPPPPVDDPPPDPDDDDPDDPDPDDDDD

Radius of gyration: 23.6 Å; chains: 1; bounding box: 31×31×84 Å